Protein 5ZDS (pdb70)

Solvent-accessible surface area: 4939 Å² total; per-residue (Å²): 166,82,26,139,5,121,3,82,19,79,116,50,51,6,2,21,42,8,54,2,0,95,101,54,119,36,91,154,16,4,3,28,2,104,50,49,98,120,54,8,9,1,39,130,69,50,69,7,87,132,28,1,46,2,43,60,4,79,58,81,61,9,105,46,34,36,62,166,92,0,53,66,37,13,124,31,149,40,116,64,2,52,2,22,0,25,102,173

Structure (mmCIF, N/CA/C/O backbone):
data_5ZDS
#
_entry.id   5ZDS
#
_cell.length_a   48.176
_cell.length_b   56.842
_cell.length_c   32.200
_cell.angle_alpha   90.00
_cell.angle_beta   90.00
_cell.angle_gamma   90.00
#
_symmetry.space_group_name_H-M   'P 21 21 2'
#
loop_
_entity.id
_entity.type
_entity.pdbx_description
1 polymer 'FERM and PDZ domain-containing 2'
2 water water
#
loop_
_atom_site.group_PDB
_atom_site.id
_atom_site.type_symbol
_atom_site.label_atom_id
_atom_site.label_alt_id
_atom_site.label_comp_id
_atom_site.label_asym_id
_atom_site.label_entity_id
_atom_site.label_seq_id
_atom_site.pdbx_PDB_ins_code
_atom_site.Cartn_x
_atom_site.Cartn_y
_atom_site.Cartn_z
_atom_site.occupancy
_atom_site.B_iso_or_equiv
_atom_site.auth_seq_id
_atom_site.auth_comp_id
_atom_site.auth_asym_id
_atom_site.auth_atom_id
_atom_site.pdbx_PDB_model_num
ATOM 1 N N . GLU A 1 8 ? 8.437 2.698 -4.404 1.00 13.17 933 GLU A N 1
ATOM 2 C CA . GLU A 1 8 ? 7.583 2.390 -3.259 1.00 17.28 933 GLU A CA 1
ATOM 3 C C . GLU A 1 8 ? 6.191 2.967 -3.462 1.00 12.95 933 GLU A C 1
ATOM 4 O O . GLU A 1 8 ? 6.036 4.132 -3.820 1.00 16.68 933 GLU A O 1
ATOM 10 N N . ILE A 1 9 ? 5.170 2.159 -3.223 1.00 13.86 934 ILE A N 1
ATOM 11 C CA . ILE A 1 9 ? 3.800 2.533 -3.547 1.00 14.89 934 ILE A CA 1
ATOM 12 C C . ILE A 1 9 ? 3.113 3.052 -2.293 1.00 18.10 934 ILE A C 1
ATOM 13 O O . ILE A 1 9 ? 3.200 2.432 -1.227 1.00 20.75 934 ILE A O 1
ATOM 18 N N . TYR A 1 10 ? 2.449 4.208 -2.408 1.00 13.90 935 TYR A N 1
ATOM 19 C CA . TYR A 1 10 ? 1.787 4.843 -1.277 1.00 11.56 935 TYR A CA 1
ATOM 20 C C . TYR A 1 10 ? 0.390 5.316 -1.674 1.00 12.07 935 TYR A C 1
ATOM 21 O O . TYR A 1 10 ? 0.040 5.397 -2.859 1.00 8.17 935 TYR A O 1
ATOM 30 N N . PHE A 1 11 ? -0.407 5.617 -0.643 1.00 10.06 936 PHE A N 1
ATOM 31 C CA . PHE A 1 11 ? -1.847 5.808 -0.760 1.00 13.14 936 PHE A CA 1
ATOM 32 C C . PHE A 1 11 ? -2.239 7.173 -0.234 1.00 11.24 936 PHE A C 1
ATOM 33 O O . PHE A 1 11 ? -1.813 7.567 0.855 1.00 10.95 936 PHE A O 1
ATOM 41 N N . VAL A 1 12 ? -3.055 7.892 -1.000 1.00 7.90 937 VAL A N 1
ATOM 42 C CA . VAL A 1 12 ? -3.450 9.245 -0.630 1.00 6.63 937 VAL A CA 1
ATOM 43 C C . VAL A 1 12 ? -4.953 9.369 -0.782 1.00 7.60 937 VAL A C 1
ATOM 44 O O . VAL A 1 12 ? -5.510 8.976 -1.811 1.00 8.70 937 VAL A O 1
ATOM 48 N N . GLU A 1 13 ? -5.606 9.912 0.241 1.00 5.85 938 GLU A N 1
ATOM 49 C CA . GLU A 1 13 ? -7.017 10.246 0.176 1.00 8.52 938 GLU A CA 1
ATOM 50 C C . GLU A 1 13 ? -7.120 11.762 0.179 1.00 8.77 938 GLU A C 1
ATOM 51 O O . GLU A 1 13 ? -6.676 12.413 1.131 1.00 13.31 938 GLU A O 1
ATOM 57 N N . LEU A 1 14 ? -7.650 12.330 -0.897 1.00 7.03 939 LEU A N 1
ATOM 58 C CA . LEU A 1 14 ? -7.720 13.782 -1.019 1.00 7.54 939 LEU A CA 1
ATOM 59 C C . LEU A 1 14 ? -9.168 14.227 -1.094 1.00 10.79 939 LEU A C 1
ATOM 60 O O . LEU A 1 14 ? -9.942 13.690 -1.890 1.00 11.06 939 LEU A O 1
ATOM 65 N N . VAL A 1 15 ? -9.518 15.230 -0.300 1.00 10.71 940 VAL A N 1
ATOM 66 C CA . VAL A 1 15 ? -10.831 15.851 -0.391 1.00 9.84 940 VAL A CA 1
ATOM 67 C C . VAL A 1 15 ? -10.719 17.040 -1.332 1.00 10.93 940 VAL A C 1
ATOM 68 O O . VAL A 1 15 ? -9.949 17.975 -1.076 1.00 8.98 940 VAL A O 1
ATOM 72 N N . LYS A 1 16 ? -11.480 16.998 -2.420 1.00 6.95 941 LYS A N 1
ATOM 73 C CA . LYS A 1 16 ? -11.438 18.073 -3.394 1.00 8.80 941 LYS A CA 1
ATOM 74 C C . LYS A 1 16 ? -11.917 19.383 -2.788 1.00 8.60 941 LYS A C 1
ATOM 75 O O . LYS A 1 16 ? -12.759 19.419 -1.888 1.00 11.20 941 LYS A O 1
ATOM 81 N N . GLU A 1 17 ? -11.359 20.472 -3.296 1.00 7.62 942 GLU A N 1
ATOM 82 C CA . GLU A 1 17 ? -11.784 21.814 -2.932 1.00 10.21 942 GLU A CA 1
ATOM 83 C C . GLU A 1 17 ? -12.125 22.549 -4.215 1.00 12.52 942 GLU A C 1
ATOM 84 O O . GLU A 1 17 ? -11.265 22.705 -5.087 1.00 10.97 942 GLU A O 1
ATOM 90 N N . ASP A 1 18 ? -13.387 22.958 -4.346 1.00 16.04 943 ASP A N 1
ATOM 91 C CA . ASP A 1 18 ? -13.860 23.681 -5.524 1.00 17.32 943 ASP A CA 1
ATOM 92 C C . ASP A 1 18 ? -13.529 22.922 -6.806 1.00 16.65 943 ASP A C 1
ATOM 93 O O . ASP A 1 18 ? -13.125 23.507 -7.811 1.00 16.47 943 ASP A O 1
ATOM 95 N N . GLY A 1 19 ? -13.687 21.597 -6.760 1.00 14.94 944 GLY A N 1
ATOM 96 C CA . GLY A 1 19 ? -13.480 20.753 -7.916 1.00 14.77 944 GLY A CA 1
ATOM 97 C C . GLY A 1 19 ? -12.047 20.353 -8.218 1.00 14.74 944 GLY A C 1
ATOM 98 O O . GLY A 1 19 ? -11.826 19.657 -9.218 1.00 18.16 944 GLY A O 1
ATOM 99 N N . THR A 1 20 ? -11.060 20.759 -7.417 1.00 15.03 945 THR A N 1
ATOM 100 C CA . THR A 1 20 ? -9.669 20.445 -7.739 1.00 12.25 945 THR A CA 1
ATOM 101 C C . THR A 1 20 ? -8.978 19.690 -6.614 1.00 11.79 945 THR A C 1
ATOM 102 O O . THR A 1 20 ? -9.322 19.832 -5.438 1.00 13.06 945 THR A O 1
ATOM 106 N N . LEU A 1 21 ? -7.965 18.904 -6.997 1.00 11.04 946 LEU A N 1
ATOM 107 C CA . LEU A 1 21 ? -7.090 18.209 -6.061 1.00 7.93 946 LEU A CA 1
ATOM 108 C C . LEU A 1 21 ? -5.801 18.976 -5.779 1.00 5.83 946 LEU A C 1
ATOM 109 O O . LEU A 1 21 ? -4.988 18.529 -4.961 1.00 5.57 946 LEU A O 1
ATOM 114 N N . GLY A 1 22 ? -5.585 20.107 -6.444 1.00 10.25 947 GLY A N 1
ATOM 115 C CA . GLY A 1 22 ? -4.397 20.885 -6.194 1.00 9.12 947 GLY A CA 1
ATOM 116 C C . GLY A 1 22 ? -3.146 20.329 -6.823 1.00 8.29 947 GLY A C 1
ATOM 117 O O . GLY A 1 22 ? -2.048 20.586 -6.325 1.00 9.94 947 GLY A O 1
ATOM 118 N N . PHE A 1 23 ? -3.271 19.554 -7.895 1.00 6.67 948 PHE A N 1
ATOM 119 C CA . PHE A 1 23 ? -2.089 19.178 -8.654 1.00 6.18 948 PHE A CA 1
ATOM 120 C C . PHE A 1 23 ? -2.508 18.885 -10.081 1.00 4.62 948 PHE A C 1
ATOM 121 O O . PHE A 1 23 ? -3.687 18.688 -10.377 1.00 7.55 948 PHE A O 1
ATOM 129 N N A SER A 1 24 ? -1.525 18.893 -10.972 0.57 6.61 949 SER A N 1
ATOM 130 N N B SER A 1 24 ? -1.524 18.898 -10.973 0.43 6.59 949 SER A N 1
ATOM 131 C CA A SER A 1 24 ? -1.723 18.575 -12.376 0.57 7.17 949 SER A CA 1
ATOM 132 C CA B SER A 1 24 ? -1.714 18.581 -12.380 0.43 7.15 949 SER A CA 1
ATOM 133 C C A SER A 1 24 ? -0.842 17.386 -12.734 0.57 5.76 949 SER A C 1
ATOM 134 C C B SER A 1 24 ? -0.828 17.397 -12.741 0.43 5.86 949 SER A C 1
ATOM 135 O O A SER A 1 24 ? 0.016 16.973 -11.954 0.57 6.01 949 SER A O 1
ATOM 136 O O B SER A 1 24 ? 0.042 16.992 -11.969 0.43 6.03 949 SER A O 1
ATOM 141 N N . VAL A 1 25 ? -1.052 16.841 -13.931 1.00 4.52 950 VAL A N 1
ATOM 142 C CA . VAL A 1 25 ? -0.316 15.664 -14.377 1.00 4.43 950 VAL A CA 1
ATOM 143 C C . VAL A 1 25 ? 0.214 15.835 -15.796 1.00 4.14 950 VAL A C 1
ATOM 144 O O . VAL A 1 25 ? -0.351 16.562 -16.625 1.00 5.51 950 VAL A O 1
ATOM 148 N N A THR A 1 26 ? 1.300 15.125 -16.082 0.35 3.61 951 THR A N 1
ATOM 149 N N B THR A 1 26 ? 1.338 15.174 -16.052 0.65 3.34 951 THR A N 1
ATOM 150 C CA A THR A 1 26 ? 1.872 15.064 -17.418 0.35 4.53 951 THR A CA 1
ATOM 151 C CA B THR A 1 26 ? 1.896 14.994 -17.382 0.65 4.23 951 THR A CA 1
ATOM 152 C C A THR A 1 26 ? 2.119 13.605 -17.777 0.35 4.73 951 THR A C 1
ATOM 153 C C B THR A 1 26 ? 1.840 13.522 -17.757 0.65 5.13 951 THR A C 1
ATOM 154 O O A THR A 1 26 ? 2.461 12.793 -16.909 0.35 3.39 951 THR A O 1
ATOM 155 O O B THR A 1 26 ? 1.765 12.637 -16.898 0.65 3.36 951 THR A O 1
ATOM 162 N N . GLY A 1 27 ? 1.907 13.263 -19.049 1.00 3.62 952 GLY A N 1
ATOM 163 C CA . GLY A 1 27 ? 2.160 11.917 -19.505 1.00 4.96 952 GLY A CA 1
ATOM 164 C C . GLY A 1 27 ? 0.942 11.234 -20.089 1.00 3.76 952 GLY A C 1
ATOM 165 O O . GLY A 1 27 ? -0.043 11.877 -20.460 1.00 3.62 952 GLY A O 1
ATOM 166 N N . GLY A 1 28 ? 1.021 9.916 -20.192 1.00 2.75 953 GLY A N 1
ATOM 167 C CA . GLY A 1 28 ? 0.024 9.151 -20.909 1.00 3.32 953 GLY A CA 1
ATOM 168 C C . GLY A 1 28 ? 0.672 8.322 -22.003 1.00 4.52 953 GLY A C 1
ATOM 169 O O . GLY A 1 28 ? 1.786 8.622 -22.439 1.00 4.15 953 GLY A O 1
ATOM 170 N N . ILE A 1 29 ? -0.026 7.286 -22.473 1.00 4.21 954 ILE A N 1
ATOM 171 C CA . ILE A 1 29 ? 0.564 6.373 -23.447 1.00 5.97 954 ILE A CA 1
ATOM 172 C C . ILE A 1 29 ? 0.854 7.061 -24.771 1.00 7.02 954 ILE A C 1
ATOM 173 O O . ILE A 1 29 ? 1.692 6.582 -25.546 1.00 11.16 954 ILE A O 1
ATOM 178 N N . ASN A 1 30 ? 0.175 8.166 -25.056 1.00 7.23 955 ASN A N 1
ATOM 179 C CA . ASN A 1 30 ? 0.399 8.922 -26.281 1.00 8.07 955 ASN A CA 1
ATOM 180 C C . ASN A 1 30 ? 1.433 10.032 -26.114 1.00 8.31 955 ASN A C 1
ATOM 181 O O . ASN A 1 30 ? 1.475 10.953 -26.935 1.00 12.17 955 ASN A O 1
ATOM 186 N N . THR A 1 31 ? 2.269 9.963 -25.084 1.00 7.72 956 THR A N 1
ATOM 187 C CA . THR A 1 31 ? 3.349 10.917 -24.863 1.00 4.19 956 THR 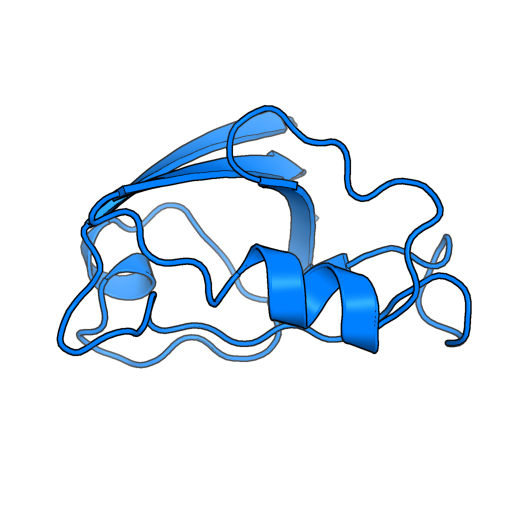A CA 1
ATOM 188 C C . THR A 1 31 ? 4.659 10.150 -24.761 1.00 6.52 956 THR A C 1
ATOM 189 O O . THR A 1 31 ? 4.679 8.920 -24.760 1.00 7.70 956 THR A O 1
ATOM 193 N N . SER A 1 32 ? 5.761 10.891 -24.625 1.00 5.52 957 SER A N 1
ATOM 194 C CA . SER A 1 32 ? 7.092 10.304 -24.535 1.00 7.07 957 SER A CA 1
ATOM 195 C C . SER A 1 32 ? 7.653 10.260 -23.111 1.00 7.65 957 SER A C 1
ATOM 196 O O . SER A 1 32 ? 8.866 10.075 -22.945 1.00 9.13 957 SER A O 1
ATOM 199 N N . VAL A 1 33 ? 6.822 10.425 -22.082 1.00 5.37 958 VAL A N 1
ATOM 200 C CA . VAL A 1 33 ? 7.321 10.282 -20.711 1.00 4.65 958 VAL A CA 1
ATOM 201 C C . VAL A 1 33 ? 7.753 8.833 -20.497 1.00 6.62 958 VAL A C 1
ATOM 202 O O . VAL A 1 33 ? 7.310 7.942 -21.242 1.00 7.27 958 VAL A O 1
ATOM 206 N N . PRO A 1 34 ? 8.615 8.555 -19.515 1.00 8.91 959 PRO A N 1
ATOM 207 C CA . PRO A 1 34 ? 9.013 7.165 -19.240 1.00 10.89 959 PRO A CA 1
ATOM 208 C C . PRO A 1 34 ? 7.807 6.268 -19.017 1.00 8.98 959 PRO A C 1
ATOM 209 O O . PRO A 1 34 ? 6.908 6.593 -18.243 1.00 7.89 959 PRO A O 1
ATOM 213 N N . HIS A 1 35 ? 7.779 5.150 -19.741 1.00 8.13 960 HIS A N 1
ATOM 214 C CA . HIS A 1 35 ? 6.749 4.112 -19.649 1.00 10.62 960 HIS A CA 1
ATOM 215 C C . HIS A 1 35 ? 5.368 4.584 -20.082 1.00 8.20 960 HIS A C 1
ATOM 216 O O . HIS A 1 35 ? 4.383 3.837 -19.927 1.00 8.50 960 HIS A O 1
ATOM 223 N N . GLY A 1 36 ? 5.253 5.782 -20.652 1.00 4.73 961 GLY A N 1
ATOM 224 C CA . GLY A 1 36 ? 3.939 6.300 -20.966 1.00 6.72 961 GLY A CA 1
ATOM 225 C C . GLY A 1 36 ? 3.089 6.561 -19.742 1.00 6.70 961 GLY A C 1
ATOM 226 O O . GLY A 1 36 ? 1.864 6.636 -19.850 1.00 8.72 961 GLY A O 1
ATOM 227 N N . GLY A 1 37 ? 3.714 6.709 -18.574 1.00 5.17 962 GLY A N 1
ATOM 228 C CA . GLY A 1 37 ? 2.993 6.835 -17.324 1.00 5.37 962 GLY A CA 1
ATOM 229 C C . GLY A 1 37 ? 2.398 8.207 -17.117 1.00 5.19 962 GLY A C 1
ATOM 230 O O . GLY A 1 37 ? 2.532 9.118 -17.931 1.00 2.34 962 GLY A O 1
ATOM 231 N N . ILE A 1 38 ? 1.733 8.356 -15.973 1.00 2.33 963 ILE A N 1
ATOM 232 C CA . ILE A 1 38 ? 1.127 9.615 -15.553 1.00 2.31 963 ILE A CA 1
ATOM 233 C C . ILE A 1 38 ? 1.902 10.111 -14.341 1.00 4.02 963 ILE A C 1
ATOM 234 O O . ILE A 1 38 ? 1.975 9.408 -13.325 1.00 3.45 963 ILE A O 1
ATOM 239 N N . TYR A 1 39 ? 2.456 11.326 -14.434 1.00 2.32 964 TYR A N 1
ATOM 240 C CA . TYR A 1 39 ? 3.333 11.879 -13.409 1.00 2.36 964 TYR A CA 1
ATOM 241 C C . TYR A 1 39 ? 2.791 13.193 -12.868 1.00 2.50 964 TYR A C 1
ATOM 242 O O . TYR A 1 39 ? 2.210 13.995 -13.608 1.00 2.80 964 TYR A O 1
ATOM 251 N N . VAL A 1 40 ? 2.983 13.404 -11.569 1.00 2.37 965 VAL A N 1
ATOM 252 C CA . VAL A 1 40 ? 2.519 14.627 -10.924 1.00 2.43 965 VAL A CA 1
ATOM 253 C C . VAL A 1 40 ? 3.374 15.789 -11.408 1.00 6.53 965 VAL A C 1
ATOM 254 O O . VAL A 1 40 ? 4.604 15.747 -11.326 1.00 7.14 965 VAL A O 1
ATOM 258 N N . LYS A 1 41 ? 2.721 16.819 -11.940 1.00 6.74 966 LYS A N 1
ATOM 259 C CA . LYS A 1 41 ? 3.422 17.886 -12.649 1.00 15.19 966 LYS A CA 1
ATOM 260 C C . LYS A 1 41 ? 3.694 19.083 -11.751 1.00 15.76 966 LYS A C 1
ATOM 261 O O . LYS A 1 41 ? 4.855 19.456 -11.532 1.00 20.20 966 LYS A O 1
ATOM 267 N N A SER A 1 42 ? 2.628 19.733 -11.323 0.70 13.66 967 SER A N 1
ATOM 268 N N B SER A 1 42 ? 2.638 19.682 -11.189 0.30 13.81 967 SER A N 1
ATOM 269 C CA A SER A 1 42 ? 2.682 20.892 -10.459 0.70 13.72 967 SER A CA 1
ATOM 270 C CA B SER A 1 42 ? 2.728 20.958 -10.478 0.30 13.75 967 SER A CA 1
ATOM 271 C C A SER A 1 42 ? 1.847 20.564 -9.238 0.70 12.31 967 SER A C 1
ATOM 272 C C B SER A 1 42 ? 1.720 20.987 -9.335 0.30 11.98 967 SER A C 1
ATOM 273 O O A SER A 1 42 ? 0.899 19.777 -9.319 0.70 10.26 967 SER A O 1
ATOM 274 O O B SER A 1 42 ? 0.511 20.909 -9.571 0.30 12.54 967 SER A O 1
ATOM 279 N N . ILE A 1 43 ? 2.213 21.150 -8.109 1.00 9.88 968 ILE A N 1
ATOM 280 C CA . ILE A 1 43 ? 1.404 21.072 -6.900 1.00 8.98 968 ILE A CA 1
ATOM 281 C C . ILE A 1 43 ? 1.150 22.486 -6.406 1.00 14.47 968 ILE A C 1
ATOM 282 O O . ILE A 1 43 ? 2.094 23.264 -6.233 1.00 12.87 968 ILE A O 1
ATOM 287 N N . ILE A 1 44 ? -0.118 22.812 -6.165 1.00 13.02 969 ILE A N 1
ATOM 288 C CA . ILE A 1 44 ? -0.511 24.161 -5.756 1.00 13.51 969 ILE A CA 1
ATOM 289 C C . ILE A 1 44 ? -0.293 24.344 -4.257 1.00 12.73 969 ILE A C 1
ATOM 290 O O . ILE A 1 44 ? -0.825 23.562 -3.454 1.00 11.55 969 ILE A O 1
ATOM 295 N N . PRO A 1 45 ? 0.484 25.347 -3.840 1.00 12.47 970 PRO A N 1
ATOM 296 C CA . PRO A 1 45 ? 0.627 25.627 -2.403 1.00 13.91 970 PRO A CA 1
ATOM 297 C C . PRO A 1 45 ? -0.734 25.850 -1.766 1.00 11.09 970 PRO A C 1
ATOM 298 O O . PRO A 1 45 ? -1.578 26.567 -2.306 1.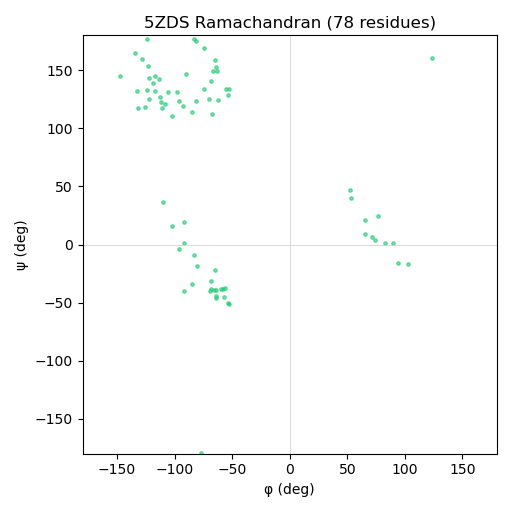00 13.72 970 PRO A O 1
ATOM 302 N N . GLY A 1 46 ? -0.951 25.210 -0.621 1.00 13.37 971 GLY A N 1
ATOM 303 C CA . GLY A 1 46 ? -2.220 25.311 0.071 1.00 15.94 971 GLY A CA 1
ATOM 304 C C . GLY A 1 46 ? -3.357 24.537 -0.560 1.00 14.41 971 GLY A C 1
ATOM 305 O O . GLY A 1 46 ? -4.494 24.624 -0.074 1.00 15.88 971 GLY A O 1
ATOM 306 N N . GLY A 1 47 ? -3.103 23.790 -1.623 1.00 14.53 972 GLY A N 1
ATOM 307 C CA . GLY A 1 47 ? -4.125 22.945 -2.190 1.00 13.70 972 GLY A CA 1
ATOM 308 C C . GLY A 1 47 ? -4.252 21.640 -1.434 1.00 10.48 972 GLY A C 1
ATOM 309 O O . GLY A 1 47 ? -3.483 21.326 -0.510 1.00 9.69 972 GLY A O 1
ATOM 310 N N . PRO A 1 48 ? -5.246 20.846 -1.825 1.00 8.32 973 PRO A N 1
ATOM 311 C CA . PRO A 1 48 ? -5.452 19.553 -1.143 1.00 7.04 973 PRO A CA 1
ATOM 312 C C . PRO A 1 48 ? -4.209 18.671 -1.087 1.00 5.62 973 PRO A C 1
ATOM 313 O O . PRO A 1 48 ? -3.852 18.178 -0.011 1.00 6.35 973 PRO A O 1
ATOM 317 N N . ALA A 1 49 ? -3.536 18.460 -2.226 1.00 5.86 974 ALA A N 1
ATOM 318 C CA . ALA A 1 49 ? -2.360 17.596 -2.243 1.00 7.09 974 ALA A CA 1
ATOM 319 C C . ALA A 1 49 ? -1.243 18.169 -1.383 1.00 7.38 974 ALA A C 1
ATOM 320 O O . ALA A 1 49 ? -0.547 17.430 -0.678 1.00 9.38 974 ALA A O 1
ATOM 322 N N . ALA A 1 50 ? -1.068 19.491 -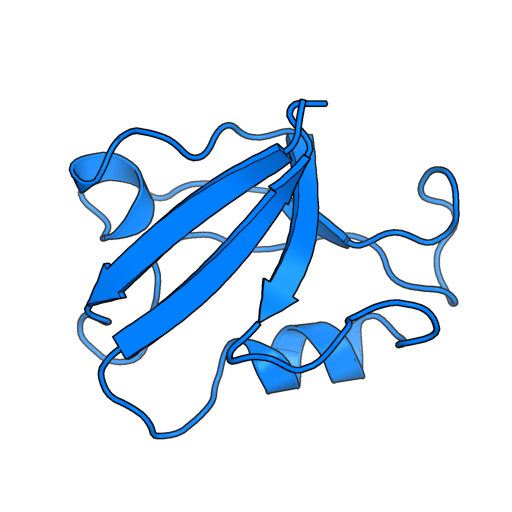1.417 1.00 9.72 975 ALA A N 1
ATOM 323 C CA . ALA A 1 50 ? -0.031 20.122 -0.605 1.00 10.41 975 ALA A CA 1
ATOM 324 C C . ALA A 1 50 ? -0.305 19.941 0.880 1.00 9.13 975 ALA A C 1
ATOM 325 O O . ALA A 1 50 ? 0.606 19.614 1.653 1.00 9.11 975 ALA A O 1
ATOM 327 N N . LYS A 1 51 ? -1.554 20.149 1.298 1.00 10.62 976 LYS A N 1
ATOM 328 C CA . LYS A 1 51 ? -1.890 20.031 2.712 1.00 9.68 976 LYS A CA 1
ATOM 329 C C . LYS A 1 51 ? -1.793 18.590 3.196 1.00 9.60 976 LYS A C 1
ATOM 330 O O . LYS A 1 51 ? -1.332 18.342 4.314 1.00 10.10 976 LYS A O 1
ATOM 336 N N . GLU A 1 52 ? -2.202 17.619 2.376 1.00 7.32 977 GLU A N 1
ATOM 337 C CA . GLU A 1 52 ? -2.118 16.232 2.831 1.00 8.54 977 GLU A CA 1
ATOM 338 C C . GLU A 1 52 ? -0.670 15.802 3.012 1.00 10.53 977 GLU A C 1
ATOM 339 O O . GLU A 1 52 ? -0.360 15.038 3.932 1.00 9.63 977 GLU A O 1
ATOM 345 N N . GLY A 1 53 ? 0.220 16.228 2.107 1.00 10.93 978 GLY A N 1
ATOM 346 C CA . GLY A 1 53 ? 1.650 16.212 2.350 1.00 11.58 978 GLY A CA 1
ATOM 347 C C . GLY A 1 53 ? 2.442 15.102 1.681 1.00 9.42 978 GLY A C 1
ATOM 348 O O . GLY A 1 53 ? 3.675 15.208 1.607 1.00 8.73 978 GLY A O 1
ATOM 349 N N . GLN A 1 54 ? 1.790 14.040 1.201 1.00 5.36 979 GLN A N 1
ATOM 350 C CA . GLN A 1 54 ? 2.553 12.892 0.723 1.00 6.47 979 GLN A CA 1
ATOM 351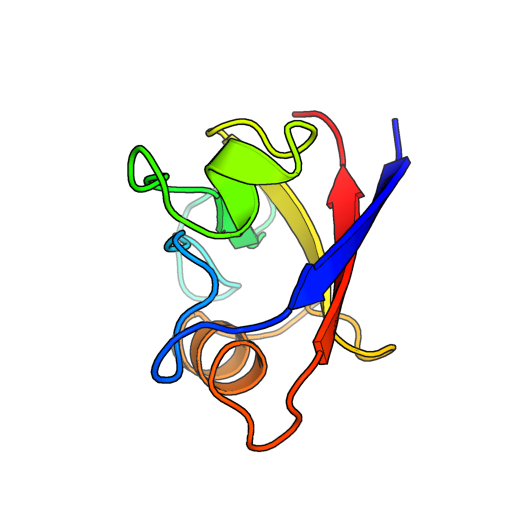 C C . GLN A 1 54 ? 3.012 13.036 -0.718 1.00 4.32 979 GLN A C 1
ATOM 352 O O . GLN A 1 54 ? 4.095 12.551 -1.073 1.00 4.95 979 GLN A O 1
ATOM 358 N N . ILE A 1 55 ? 2.212 13.683 -1.556 1.00 3.01 980 ILE A N 1
ATOM 359 C CA . ILE A 1 55 ? 2.485 13.675 -2.986 1.00 3.82 980 ILE A CA 1
ATOM 360 C C . ILE A 1 55 ? 3.664 14.583 -3.290 1.00 4.22 980 ILE A C 1
ATOM 361 O O . ILE A 1 55 ? 3.736 15.720 -2.801 1.00 7.50 980 ILE A O 1
ATOM 366 N N . LEU A 1 56 ? 4.594 14.090 -4.108 1.00 3.54 981 LEU A N 1
ATOM 367 C CA . LEU A 1 56 ? 5.720 14.888 -4.574 1.00 6.03 981 LEU A CA 1
ATOM 368 C C . LEU A 1 56 ? 5.662 15.038 -6.091 1.00 7.47 981 LEU A C 1
ATOM 369 O O . LEU A 1 56 ? 5.224 14.135 -6.806 1.00 9.42 981 LEU A O 1
ATOM 374 N N . GLN A 1 57 ? 6.088 16.203 -6.574 1.00 8.69 982 GLN A N 1
ATOM 375 C CA . GLN A 1 57 ? 6.276 16.398 -8.009 1.00 7.08 982 GLN A CA 1
ATOM 376 C C . GLN A 1 57 ? 7.166 15.297 -8.572 1.00 7.77 982 GLN A C 1
ATOM 377 O O . GLN A 1 57 ? 8.184 14.935 -7.972 1.00 10.40 982 GLN A O 1
ATOM 383 N N . GLY A 1 58 ? 6.748 14.721 -9.698 1.00 7.83 983 GLY A N 1
ATOM 384 C CA . GLY A 1 58 ? 7.473 13.638 -10.318 1.00 7.03 983 GLY A CA 1
ATOM 385 C C . GLY A 1 58 ? 7.015 12.247 -9.933 1.00 6.21 983 GLY A C 1
ATOM 386 O O . GLY A 1 58 ? 7.386 11.289 -10.607 1.00 8.33 983 GLY A O 1
ATOM 387 N N . ASP A 1 59 ? 6.242 12.096 -8.854 1.00 4.79 984 ASP A N 1
ATOM 388 C CA . ASP A 1 59 ? 5.731 10.773 -8.514 1.00 5.76 984 ASP A CA 1
ATOM 389 C C . ASP A 1 59 ? 4.787 10.276 -9.606 1.00 6.18 984 ASP A C 1
ATOM 390 O O . ASP A 1 59 ? 4.168 11.065 -10.327 1.00 7.62 984 ASP A O 1
ATOM 395 N N . ARG A 1 60 ? 4.686 8.954 -9.743 1.00 3.87 985 ARG A N 1
ATOM 396 C CA . ARG A 1 60 ? 3.874 8.356 -10.799 1.00 3.73 985 ARG A CA 1
ATOM 397 C C . ARG A 1 60 ? 2.500 8.012 -10.242 1.00 5.36 985 ARG A C 1
ATOM 398 O O . ARG A 1 60 ? 2.390 7.285 -9.243 1.00 7.79 985 ARG A O 1
ATOM 406 N N . LEU A 1 61 ? 1.456 8.542 -10.875 1.00 2.43 986 LEU A N 1
ATOM 407 C CA . LEU A 1 61 ? 0.100 8.244 -10.425 1.00 3.60 986 LEU A CA 1
ATOM 408 C C . LEU A 1 61 ? -0.344 6.930 -11.061 1.00 5.18 986 LEU A C 1
ATOM 409 O O . LEU A 1 61 ? -0.518 6.855 -12.278 1.00 6.10 986 LEU A O 1
ATOM 414 N N . LEU A 1 62 ? -0.539 5.892 -10.241 1.00 5.95 987 LEU A N 1
ATOM 415 C CA . LEU A 1 62 ? -0.876 4.572 -10.756 1.00 6.93 987 LEU A CA 1
ATOM 416 C C . LEU A 1 62 ? -2.375 4.338 -10.838 1.00 8.64 987 LEU A C 1
ATOM 417 O O . LEU A 1 62 ? -2.853 3.714 -11.794 1.00 8.32 987 LEU A O 1
ATOM 422 N N . GLN A 1 63 ? -3.126 4.799 -9.842 1.00 4.40 988 GLN A N 1
ATOM 423 C CA . GLN A 1 63 ? -4.530 4.422 -9.783 1.00 8.90 988 GLN A CA 1
ATOM 424 C C . GLN A 1 63 ? -5.341 5.560 -9.190 1.00 6.71 988 GLN A C 1
ATOM 425 O O . GLN A 1 63 ? -4.861 6.264 -8.301 1.00 7.17 988 GLN A O 1
ATOM 431 N N . VAL A 1 64 ? -6.566 5.730 -9.687 1.00 7.44 989 VAL A N 1
ATOM 432 C CA . VAL A 1 64 ? -7.486 6.771 -9.236 1.00 3.89 989 VAL A CA 1
ATOM 433 C C . VAL A 1 64 ? -8.835 6.109 -8.991 1.00 5.67 989 VAL A C 1
ATOM 434 O O . VAL A 1 64 ? -9.451 5.596 -9.934 1.00 7.02 989 VAL A O 1
ATOM 438 N N . ASP A 1 65 ? -9.297 6.139 -7.737 1.00 6.91 990 ASP A N 1
ATOM 439 C CA . ASP A 1 65 ? -10.607 5.592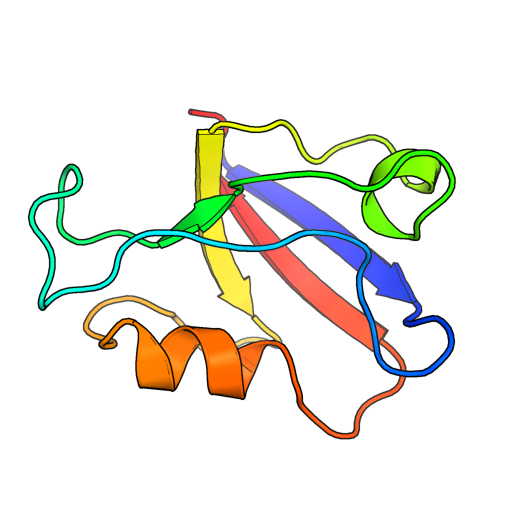 -7.367 1.00 9.13 990 ASP A CA 1
ATOM 440 C C . ASP A 1 65 ? -10.763 4.156 -7.855 1.00 12.38 990 ASP A C 1
ATOM 441 O O . ASP A 1 65 ? -11.776 3.779 -8.449 1.00 16.62 990 ASP A O 1
ATOM 446 N N . GLY A 1 66 ? -9.735 3.353 -7.599 1.00 9.21 991 GLY A N 1
ATOM 447 C CA . GLY A 1 66 ? -9.740 1.952 -7.963 1.00 15.94 991 GLY A CA 1
ATOM 448 C C . GLY A 1 66 ? -9.617 1.656 -9.440 1.00 17.57 991 GLY A C 1
ATOM 449 O O . GLY A 1 66 ? -9.733 0.492 -9.826 1.00 21.03 991 GLY A O 1
ATOM 450 N N . VAL A 1 67 ? -9.386 2.662 -10.281 1.00 17.39 992 VAL A N 1
ATOM 451 C CA . VAL A 1 67 ? -9.267 2.485 -11.726 1.00 16.96 992 VAL A CA 1
ATOM 452 C C . VAL A 1 67 ? -7.806 2.682 -12.115 1.00 15.12 992 VAL A C 1
ATOM 453 O O . VAL A 1 67 ? -7.231 3.752 -11.873 1.00 11.84 992 VAL A O 1
ATOM 457 N N . SER A 1 68 ? -7.206 1.651 -12.710 1.00 13.68 993 SER A N 1
ATOM 458 C CA . SER A 1 68 ? -5.812 1.738 -13.130 1.00 14.12 993 SER A CA 1
ATOM 459 C C . SER A 1 68 ? -5.660 2.725 -14.280 1.00 11.37 993 SER A C 1
ATOM 460 O O . SER A 1 68 ? -6.512 2.806 -15.168 1.00 12.78 993 SER A O 1
ATOM 463 N N . LEU A 1 69 ? -4.575 3.505 -14.246 1.00 11.08 994 LEU A N 1
ATOM 464 C CA . LEU A 1 69 ? -4.259 4.413 -15.340 1.00 9.62 994 LEU A CA 1
ATOM 465 C C . 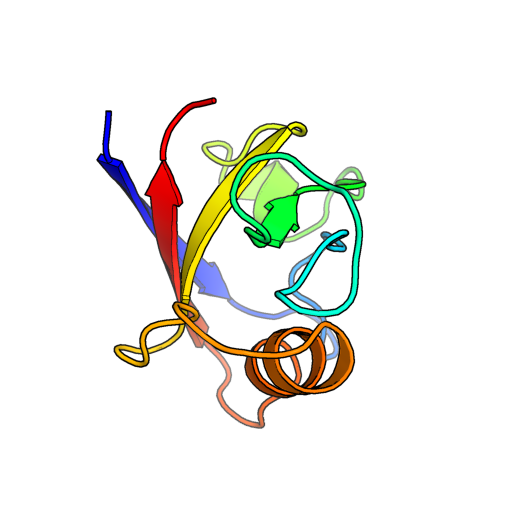LEU A 1 69 ? -3.358 3.764 -16.371 1.00 10.24 994 LEU A C 1
ATOM 466 O O . LEU A 1 69 ? -2.962 4.427 -17.336 1.00 8.96 994 LEU A O 1
ATOM 471 N N . CYS A 1 70 ? -3.010 2.495 -16.174 1.00 12.15 995 CYS A N 1
ATOM 472 C CA . CYS A 1 70 ? -2.188 1.793 -17.150 1.00 12.29 995 CYS A CA 1
ATOM 473 C C . CYS A 1 70 ? -2.916 1.714 -18.487 1.00 12.81 995 CYS A C 1
ATOM 474 O O . CYS A 1 70 ? -4.058 1.250 -18.558 1.00 13.43 995 CYS A O 1
ATOM 477 N N . GLY A 1 71 ? -2.261 2.200 -19.547 1.00 8.07 996 GLY A N 1
ATOM 478 C CA . GLY A 1 71 ? -2.816 2.151 -20.882 1.00 9.94 996 GLY A CA 1
ATOM 479 C C . GLY A 1 71 ? -3.663 3.342 -21.273 1.00 8.26 996 GLY A C 1
ATOM 480 O O . GLY A 1 71 ? -4.191 3.367 -22.395 1.00 10.80 996 GLY A O 1
ATOM 481 N N . LEU A 1 72 ? -3.806 4.332 -20.400 1.00 7.90 997 LEU A N 1
ATOM 482 C CA . LEU A 1 72 ? -4.658 5.476 -20.690 1.00 9.91 997 LEU A CA 1
ATOM 483 C C . LEU A 1 72 ? -3.875 6.581 -21.380 1.00 9.92 997 LEU A C 1
ATOM 484 O O . LEU A 1 72 ? -2.686 6.778 -21.129 1.00 6.30 997 LEU A O 1
ATOM 489 N N . THR A 1 73 ? -4.557 7.301 -22.268 1.00 12.69 998 THR A N 1
ATOM 490 C CA . THR A 1 73 ? -3.981 8.504 -22.846 1.00 9.87 998 THR A CA 1
ATOM 491 C C . THR A 1 73 ? -3.990 9.638 -21.823 1.00 6.28 998 THR A C 1
ATOM 492 O O . THR A 1 73 ? -4.619 9.552 -20.768 1.00 7.91 998 THR A O 1
ATOM 496 N N . HIS A 1 74 ? -3.281 10.722 -22.156 1.00 8.90 999 HIS A N 1
ATOM 497 C CA . HIS A 1 74 ? -3.280 11.910 -21.303 1.00 7.63 999 HIS A CA 1
ATOM 498 C C . HIS A 1 74 ? -4.697 12.382 -20.997 1.00 9.08 999 HIS A C 1
ATOM 499 O O . HIS A 1 74 ? -5.064 12.590 -19.833 1.00 6.85 999 HIS A O 1
ATOM 506 N N . LYS A 1 75 ? -5.515 12.542 -22.041 1.00 14.83 1000 LYS A N 1
ATOM 507 C CA . LYS A 1 75 ? -6.874 13.039 -21.853 1.00 15.84 1000 LYS A CA 1
ATOM 508 C C . LYS A 1 75 ? -7.679 12.131 -20.935 1.00 11.85 1000 LYS A C 1
ATOM 509 O O . LYS A 1 75 ? -8.474 12.607 -20.112 1.00 12.68 1000 LYS A O 1
ATOM 515 N N . GLN A 1 76 ? -7.487 10.817 -21.057 1.00 13.66 1001 GLN A N 1
ATOM 516 C CA . GLN A 1 76 ? -8.260 9.881 -20.243 1.00 14.18 1001 GLN A CA 1
ATOM 517 C C . GLN A 1 76 ? -7.868 9.956 -18.770 1.00 13.02 1001 GLN A C 1
ATOM 518 O O . GLN A 1 76 ? -8.734 9.902 -17.887 1.00 12.60 1001 GLN A O 1
ATOM 524 N N . ALA A 1 77 ? -6.569 10.096 -18.480 1.00 14.19 1002 ALA A N 1
ATOM 525 C CA . ALA A 1 77 ? -6.128 10.249 -17.096 1.00 12.39 1002 ALA A CA 1
ATOM 526 C C . ALA A 1 77 ? -6.656 11.544 -16.478 1.00 10.75 1002 ALA A C 1
ATOM 527 O O . ALA A 1 77 ? -7.159 11.550 -15.343 1.00 12.18 1002 ALA A O 1
ATOM 529 N N . VAL A 1 78 ? -6.555 12.656 -17.214 1.00 12.16 1003 VAL A N 1
ATOM 530 C CA . VAL A 1 78 ? -7.100 13.919 -16.712 1.00 13.00 1003 VAL A CA 1
ATOM 531 C C . VAL A 1 78 ? -8.589 13.769 -16.391 1.00 15.15 1003 VAL A C 1
ATOM 532 O O . VAL A 1 78 ? -9.072 14.188 -15.320 1.00 16.12 1003 VAL A O 1
ATOM 536 N N . GLN A 1 79 ? -9.337 13.138 -17.302 1.00 17.61 1004 GLN A N 1
ATOM 537 C CA . GLN A 1 79 ? -10.755 12.914 -17.037 1.00 16.26 1004 GLN A CA 1
ATOM 538 C C . GLN A 1 79 ? -10.950 12.111 -15.757 1.00 18.53 1004 GLN A C 1
ATOM 539 O O . GLN A 1 79 ? -11.874 12.385 -14.980 1.00 16.46 1004 GLN A O 1
ATOM 541 N N . CYS A 1 80 ? -10.076 11.123 -15.513 1.00 17.62 1005 CYS A N 1
ATOM 542 C CA . CYS A 1 80 ? -10.125 10.385 -14.251 1.00 18.47 1005 CYS A CA 1
ATOM 543 C C . CYS A 1 80 ? -10.005 11.310 -13.053 1.00 15.56 1005 CYS A C 1
ATOM 544 O O . CYS A 1 80 ? -10.618 11.068 -12.005 1.00 14.96 1005 CYS A O 1
ATOM 547 N N . LEU A 1 81 ? -9.187 12.350 -13.165 1.00 14.33 1006 LEU A N 1
ATOM 548 C CA . LEU A 1 81 ? -8.997 13.218 -12.011 1.00 10.52 1006 LEU A CA 1
ATOM 549 C C . LEU A 1 81 ? -10.079 14.280 -11.866 1.00 10.36 1006 LEU A C 1
ATOM 550 O O . LEU A 1 81 ? -10.105 14.973 -10.845 1.00 11.81 1006 LEU A O 1
ATOM 555 N N . LYS A 1 82 ? -10.955 14.442 -12.848 1.00 10.98 1007 LYS A N 1
ATOM 556 C CA . LYS A 1 82 ? -11.960 15.502 -12.788 1.00 12.95 1007 LYS A CA 1
ATOM 557 C C . LYS A 1 82 ? -13.387 14.983 -12.594 1.00 13.49 1007 LYS A C 1
ATOM 558 O O . LYS A 1 82 ? -14.343 15.572 -13.103 1.00 13.58 1007 LYS A O 1
ATOM 564 N N . GLY A 1 83 ? -13.554 13.909 -11.809 1.00 10.69 1008 GLY A N 1
ATOM 565 C CA . GLY A 1 83 ? -14.853 13.292 -11.615 1.00 11.94 1008 GLY A CA 1
ATOM 566 C C . GLY A 1 83 ? -15.704 13.974 -10.554 1.00 6.59 1008 GLY A C 1
ATOM 567 O O . GLY A 1 83 ? -15.296 14.928 -9.881 1.00 5.80 1008 GLY A O 1
ATOM 568 N N . PRO A 1 84 ? -16.931 13.464 -10.391 1.00 3.88 1009 PRO A N 1
ATOM 569 C CA . PRO A 1 84 ? -17.901 14.146 -9.516 1.00 5.84 1009 PRO A CA 1
ATOM 570 C C . PRO A 1 84 ? -17.722 13.873 -8.033 1.00 8.32 1009 PRO A C 1
ATOM 571 O O . PRO A 1 84 ? -18.260 14.634 -7.217 1.00 7.91 1009 PRO A O 1
ATOM 575 N N . GLY A 1 85 ? -17.016 12.810 -7.653 1.00 8.31 1010 GLY A N 1
ATOM 576 C CA . GLY A 1 85 ? -16.919 12.471 -6.248 1.00 4.66 1010 GLY A CA 1
ATOM 577 C C . GLY A 1 85 ? -16.146 13.510 -5.460 1.00 5.61 1010 GLY A C 1
ATOM 578 O O . GLY A 1 85 ? -15.237 14.165 -5.962 1.00 9.56 1010 GLY A O 1
ATOM 579 N N . GLN A 1 86 ? -16.523 13.647 -4.191 1.00 5.82 1011 GLN A N 1
ATOM 580 C CA . GLN A 1 86 ? -15.880 14.606 -3.306 1.00 8.53 1011 GLN A CA 1
ATOM 581 C C . GLN A 1 86 ? -14.446 14.206 -2.984 1.00 7.24 1011 GLN A C 1
ATOM 582 O O . GLN A 1 86 ? -13.593 15.070 -2.746 1.00 10.10 1011 GLN A O 1
ATOM 588 N N . VAL A 1 87 ? -14.182 12.908 -2.939 1.00 6.00 1012 VAL A N 1
ATOM 589 C CA . VAL A 1 87 ? -12.915 12.361 -2.475 1.00 5.40 1012 VAL A CA 1
ATOM 590 C C . VAL A 1 87 ? -12.279 11.598 -3.620 1.00 7.57 1012 VAL A C 1
ATOM 591 O O . VAL A 1 87 ? -12.967 10.883 -4.359 1.00 11.19 1012 VAL A O 1
ATOM 595 N N . ALA A 1 88 ? -10.967 11.749 -3.767 1.00 5.82 1013 ALA A N 1
ATOM 596 C CA . ALA A 1 88 ? -10.200 10.974 -4.728 1.00 5.64 1013 ALA A CA 1
ATOM 597 C C . ALA A 1 88 ? -9.270 10.059 -3.947 1.00 7.30 1013 ALA A C 1
ATOM 598 O O . ALA A 1 88 ? -8.547 10.518 -3.053 1.00 9.40 1013 ALA A O 1
ATOM 600 N N . ARG A 1 89 ? -9.332 8.770 -4.256 1.00 3.98 1014 ARG A N 1
ATOM 601 C CA . ARG A 1 89 ? -8.468 7.767 -3.648 1.00 4.18 1014 ARG A CA 1
ATOM 602 C C . ARG A 1 89 ? -7.384 7.458 -4.672 1.00 4.98 1014 ARG A C 1
ATOM 603 O O . ARG A 1 89 ? -7.665 6.899 -5.734 1.00 6.33 1014 ARG A O 1
ATOM 605 N N . LEU A 1 90 ? -6.159 7.871 -4.371 1.00 3.91 1015 LEU A N 1
ATOM 606 C CA . LEU A 1 90 ? -5.051 7.829 -5.309 1.00 4.01 1015 LEU A CA 1
ATOM 607 C C . LEU A 1 90 ? -3.999 6.839 -4.836 1.00 5.57 1015 LEU A C 1
ATOM 608 O O . LEU A 1 90 ? -3.738 6.721 -3.635 1.00 5.79 1015 LEU A O 1
ATOM 613 N N . VAL A 1 91 ? -3.402 6.129 -5.790 1.00 6.27 1016 VAL A N 1
A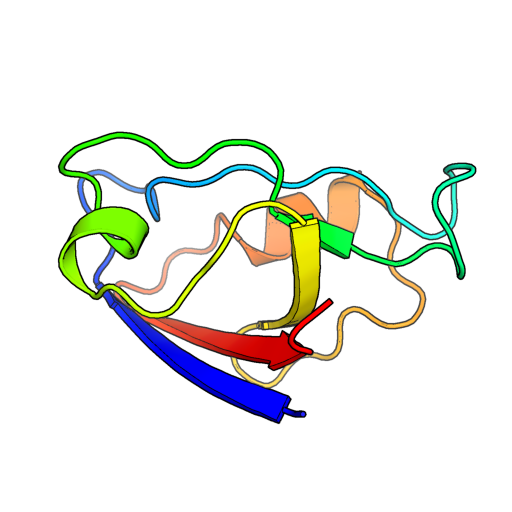TOM 614 C CA . VAL A 1 91 ? -2.269 5.251 -5.526 1.00 8.37 1016 VAL A CA 1
ATOM 615 C C . VAL A 1 91 ? -1.104 5.703 -6.391 1.00 5.60 1016 VAL A C 1
ATOM 616 O O . VAL A 1 91 ? -1.248 5.812 -7.617 1.00 6.08 1016 VAL A O 1
ATOM 620 N N . LEU A 1 92 ? 0.036 5.975 -5.751 1.00 6.84 1017 LEU A N 1
ATOM 621 C CA . LEU A 1 92 ? 1.194 6.506 -6.453 1.00 6.02 1017 LEU A CA 1
ATOM 622 C C . LEU A 1 92 ? 2.452 5.696 -6.169 1.00 7.03 1017 LEU A C 1
ATOM 623 O O . LEU A 1 92 ? 2.558 4.991 -5.163 1.00 7.79 1017 LEU A O 1
ATOM 628 N N . GLU A 1 93 ? 3.418 5.839 -7.070 1.00 4.39 1018 GLU A N 1
ATOM 629 C CA . GLU A 1 93 ? 4.771 5.317 -6.896 1.00 7.12 1018 GLU A CA 1
ATOM 630 C C . GLU A 1 93 ? 5.708 6.476 -6.588 1.00 8.55 1018 GLU A C 1
ATOM 631 O O . GLU A 1 93 ? 5.712 7.482 -7.305 1.00 6.00 1018 GLU A O 1
ATOM 637 N N . ARG A 1 94 ? 6.520 6.333 -5.548 1.00 7.13 1019 ARG A N 1
ATOM 638 C CA . ARG A 1 94 ? 7.557 7.325 -5.280 1.00 8.63 1019 ARG A CA 1
ATOM 639 C C . ARG A 1 94 ? 8.598 7.270 -6.394 1.00 10.65 1019 ARG A C 1
ATOM 640 O O . ARG A 1 94 ? 9.299 6.264 -6.545 1.00 11.57 1019 ARG A O 1
ATOM 648 N N . ARG A 1 95 ? 8.670 8.325 -7.203 1.00 9.18 1020 ARG A N 1
ATOM 649 C CA . ARG A 1 95 ? 9.545 8.360 -8.380 1.00 16.01 1020 ARG A CA 1
ATOM 650 C C . ARG A 1 95 ? 10.293 9.685 -8.469 1.00 23.56 1020 ARG A C 1
ATOM 651 O O . ARG A 1 95 ? 11.410 9.809 -7.961 1.00 32.04 1020 ARG A O 1
#

Nearest PDB structures (foldseek):
  5zds-assembly1_A  TM=1.011E+00  e=2.243E-17  Mus musculus
  3lnx-assembly1_A  TM=9.761E-01  e=2.906E-11  Homo sapiens
  8cn1-assembly1_A  TM=9.471E-01  e=6.551E-09  Homo sapiens
  8cn1-assembly1_I  TM=9.517E-01  e=5.458E-08  Homo sapiens
  2fne-assembly2_B  TM=9.082E-01  e=4.312E-08  Homo sapiens

CATH classification: 2.30.42.10

B-factor: mean 13.71, std 8.53, range [2.31, 42.4]

Secondary structure (DSSP, 8-state):
-EEEEEEE-BTTB-SEEEEE-TTS-SGGG-EEEEEE-TTSHHHHH----TT-EEEEETTEE-TT--HHHHHHHHT-S-SEEEEEEE--

Organism: Mus musculus (NCBI:txid10090)

InterPro domains:
  IPR000299 FERM domain [PS50057] (339-639)
  IPR001478 PDZ domain [PF00595] (788-868)
  IPR001478 PDZ domain [PF00595] (946-1023)
  IPR001478 PDZ domain [PF00595] (1072-1154)
  IPR001478 PDZ domain [PS50106] (786-872)
  IPR001478 PDZ domain [PS50106] (942-1027)
  IPR001478 PDZ domain [PS50106] (1071-1159)
  IPR001478 PDZ domain [SM00228] (795-872)
  IPR001478 PDZ domain [SM00228] (950-1027)
  IPR001478 PDZ domain [SM00228] (1079-1159)
  IPR011019 KIND domain [PS51377] (15-197)
  IPR011019 KIND domain [SM00750] (15-197)
  IPR011993 PH-like domain superfamily [G3DSA:2.30.29.30] (542-642)
  IPR014352 FERM/acyl-CoA-binding protein superfamily [G3DSA:1.20.80.10] (428-539)
  IPR018979 FERM, N-terminal [PF09379] (343-404)
  IPR018980 FERM, C-terminal PH-like domai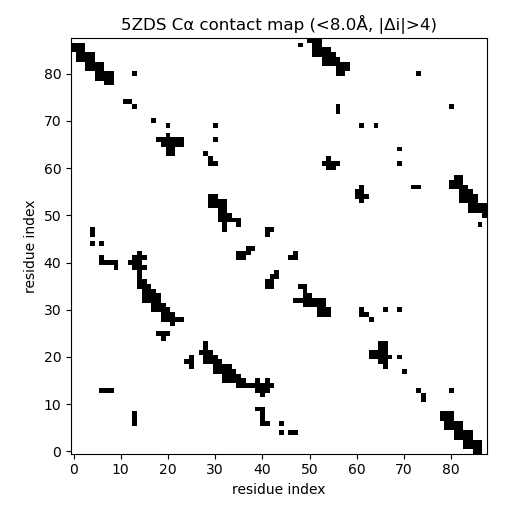n [PF09380] (557-641)
  IPR018980 FERM, C-terminal PH-like domain [SM01196] (554-643)
  IPR019748 FERM central domain [PF00373] (434-547)
  IPR019748 FERM central domain [cd14473] (440-539)
  IPR019749 Band 4.1 domain [PR00935] (372-384)

Foldseek 3Di:
DKDKDKFFADPQAQQWDWDFACPDDDVPRFIFTAGGHVPGRVVVSPDHDGGKTWQDKPNHGRPRGGRVRVVVSRRDDDRMIMTMIHDD

Sequence (88 aa):
EIYFVELVKEDGTLGFSSVTTGGINTSVPHGGIYVKSSIIPGGPAAKEGQILQGDRLLQVDGVSLCGLTHKQAVQCLKGPGQVARLVLERR

Radius of gyration: 11.72 Å; Cα contacts (8 Å, |Δi|>4): 199; chains: 1; bounding box: 27×24×29 Å